Protein AF-A0A8C3WEK0-F1 (afdb_monomer_lite)

Secondary structure (DSSP, 8-state):
-HHHHHHHTT--TTSPSSTTS-S--SPPP-----SSSPP--TT----------S------TTS-HHHHHHHHHHHTTPPPPEEEEEEEES-TTS-EEEEEEEETTEEE--SS---------

Foldseek 3Di:
DVVVVQVVVPDDQQFADDPVSPHDSDPDDDDDPPDPDDDDDVVPPPPPPPPVPPDDPPPCPPPDPLVVQQNVCVNVVWDGKDKDWPDWDDDPVDIFTWIWIATPNDIDTDPDRPPPPPPDD

Organism: NCBI:txid51154

Radius of gyration: 26.4 Å; chains: 1; bounding box: 53×29×74 Å

pLDDT: mean 79.33, std 16.54, range [40.59, 96.12]

Structure (mmCIF, N/CA/C/O backbone):
data_AF-A0A8C3WEK0-F1
#
_entry.id   AF-A0A8C3WEK0-F1
#
loop_
_atom_site.group_PDB
_atom_site.id
_atom_site.type_symbol
_atom_site.label_atom_id
_atom_site.label_alt_id
_atom_site.label_comp_id
_atom_site.label_asym_id
_atom_site.label_entity_id
_atom_site.label_seq_id
_atom_site.pdbx_PDB_ins_code
_atom_site.Cartn_x
_atom_site.Cartn_y
_atom_site.Cartn_z
_atom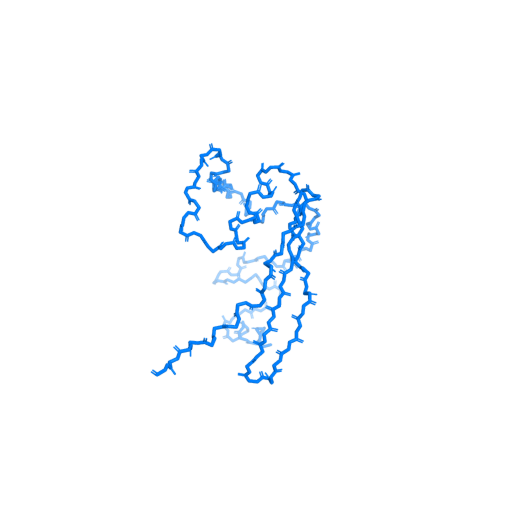_site.occupancy
_atom_site.B_iso_or_equiv
_atom_site.auth_seq_id
_atom_site.auth_comp_id
_atom_site.auth_asym_id
_atom_site.auth_atom_id
_atom_site.pdbx_PDB_model_num
ATOM 1 N N . MET A 1 1 ? 29.903 4.719 16.515 1.00 68.69 1 MET A N 1
ATOM 2 C CA . MET A 1 1 ? 30.171 6.165 16.306 1.00 68.69 1 MET A CA 1
ATOM 3 C C . MET A 1 1 ? 29.524 7.054 17.373 1.00 68.69 1 MET A C 1
ATOM 5 O O . MET A 1 1 ? 30.222 7.906 17.904 1.00 68.69 1 MET A O 1
ATOM 9 N N . GLY A 1 2 ? 28.262 6.830 17.771 1.00 86.50 2 GLY A N 1
ATOM 10 C CA . GLY A 1 2 ? 27.591 7.650 18.802 1.00 86.50 2 GLY A CA 1
ATOM 11 C C . GLY A 1 2 ? 28.321 7.735 20.153 1.00 86.50 2 GLY A C 1
ATOM 12 O O . GLY A 1 2 ? 28.533 8.830 20.661 1.00 86.50 2 GLY A O 1
ATOM 13 N N . ALA A 1 3 ? 28.812 6.611 20.686 1.00 86.31 3 ALA A N 1
ATOM 14 C CA . ALA A 1 3 ? 29.516 6.574 21.977 1.00 86.31 3 ALA A CA 1
ATOM 15 C C . ALA A 1 3 ? 30.833 7.382 22.019 1.00 86.31 3 ALA A C 1
ATOM 17 O O . ALA A 1 3 ? 31.276 7.797 23.086 1.00 86.31 3 ALA A O 1
ATOM 18 N N . VAL A 1 4 ? 31.490 7.608 20.874 1.00 90.31 4 VAL A N 1
ATOM 19 C CA . VAL A 1 4 ? 32.714 8.432 20.805 1.00 90.31 4 VAL A CA 1
ATOM 20 C C . VAL A 1 4 ? 32.361 9.914 20.937 1.00 90.31 4 VAL A C 1
ATOM 22 O O . VAL A 1 4 ? 33.025 10.646 21.666 1.00 90.31 4 VAL A O 1
ATOM 25 N N . LEU A 1 5 ? 31.284 10.347 20.277 1.00 91.06 5 LEU A N 1
ATOM 26 C CA . LEU A 1 5 ? 30.781 11.718 20.374 1.00 91.06 5 LEU A CA 1
ATOM 27 C C . LEU A 1 5 ? 30.288 12.037 21.786 1.00 91.06 5 LEU A C 1
ATOM 29 O O . LEU A 1 5 ? 30.626 13.088 22.315 1.00 91.06 5 LEU A O 1
ATOM 33 N N . MET A 1 6 ? 29.555 11.117 22.419 1.00 89.88 6 MET A N 1
ATOM 34 C CA . MET A 1 6 ? 29.096 11.298 23.801 1.00 89.88 6 MET A CA 1
ATOM 35 C C . MET A 1 6 ? 30.281 11.479 24.761 1.00 89.88 6 MET A C 1
ATOM 37 O O . MET A 1 6 ? 30.291 12.435 25.533 1.00 89.88 6 MET A O 1
ATOM 41 N N . ARG A 1 7 ? 31.330 10.653 24.631 1.00 89.38 7 ARG A N 1
ATOM 42 C CA . ARG A 1 7 ? 32.580 10.811 25.396 1.00 89.38 7 ARG A CA 1
ATOM 43 C C . ARG A 1 7 ? 33.249 12.163 25.176 1.00 89.38 7 ARG A C 1
ATOM 45 O O . ARG A 1 7 ? 33.665 12.802 26.136 1.00 89.38 7 ARG A O 1
ATOM 52 N N . LYS A 1 8 ? 33.296 12.641 23.928 1.00 91.75 8 LYS A N 1
ATOM 53 C CA . LYS A 1 8 ? 33.822 13.977 23.603 1.00 91.75 8 LYS A CA 1
ATOM 54 C C . LYS A 1 8 ? 33.026 15.104 24.277 1.00 91.75 8 LYS A C 1
ATOM 56 O O . LYS A 1 8 ? 33.599 16.140 24.592 1.00 91.75 8 LYS A O 1
ATOM 61 N N . MET A 1 9 ? 31.733 14.895 24.515 1.00 87.75 9 MET A N 1
ATOM 62 C CA . MET A 1 9 ? 30.840 15.844 25.190 1.00 87.75 9 MET A CA 1
ATOM 63 C C . MET A 1 9 ? 30.758 15.624 26.712 1.00 87.75 9 MET A C 1
ATOM 65 O O . MET A 1 9 ? 29.882 16.191 27.360 1.00 87.75 9 MET A O 1
ATOM 69 N N . GLY A 1 10 ? 31.662 14.823 27.290 1.00 87.25 10 GLY A N 1
ATOM 70 C CA . GLY A 1 10 ? 31.785 14.639 28.739 1.00 87.25 10 GLY A CA 1
ATOM 71 C C . GLY A 1 10 ? 30.942 13.511 29.338 1.00 87.25 10 GLY A C 1
ATOM 72 O O . GLY A 1 10 ? 30.930 13.365 30.556 1.00 87.25 10 GLY A O 1
ATOM 73 N N . TRP A 1 11 ? 30.258 12.705 28.522 1.00 89.12 11 TRP A N 1
ATOM 74 C CA . TRP A 1 11 ? 29.543 11.518 29.001 1.00 89.12 11 TRP A CA 1
ATOM 75 C C . TRP A 1 11 ? 30.507 10.346 29.239 1.00 89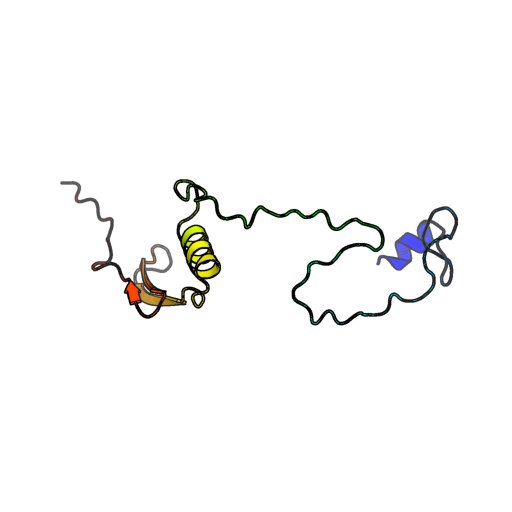.12 11 TRP A C 1
ATOM 77 O O . TRP A 1 11 ? 31.359 10.060 28.394 1.00 89.12 11 TRP A O 1
ATOM 87 N N . GLN A 1 12 ? 30.356 9.647 30.364 1.00 87.31 12 GLN A N 1
ATOM 88 C CA . GLN A 1 12 ? 31.170 8.484 30.730 1.00 87.31 12 GLN A CA 1
ATOM 89 C C . GLN A 1 12 ? 30.320 7.213 30.815 1.00 87.31 12 GLN A C 1
ATOM 91 O O . GLN A 1 12 ? 29.117 7.262 31.067 1.00 87.31 12 GLN A O 1
ATOM 96 N N . GLU A 1 13 ? 30.952 6.061 30.594 1.00 85.12 13 GLU A N 1
ATOM 97 C CA . GLU A 1 13 ? 30.280 4.766 30.682 1.00 85.12 13 GLU A CA 1
ATOM 98 C C . GLU A 1 13 ? 29.739 4.539 32.105 1.00 85.12 13 GLU A C 1
ATOM 100 O O . GLU A 1 13 ? 30.452 4.730 33.087 1.00 85.12 13 GLU A O 1
ATOM 105 N N . GLY A 1 14 ? 28.454 4.189 32.213 1.00 84.56 14 GLY A N 1
ATOM 106 C CA . GLY A 1 14 ? 27.743 4.061 33.492 1.00 84.56 14 GLY A CA 1
ATOM 107 C C . GLY A 1 14 ? 27.118 5.359 34.029 1.00 84.56 14 GLY A C 1
ATOM 108 O O . GLY A 1 14 ? 26.358 5.313 35.001 1.00 84.56 14 GLY A O 1
ATOM 109 N N . GLU A 1 15 ? 27.372 6.513 33.403 1.00 86.50 15 GLU A N 1
ATOM 110 C CA . GLU A 1 15 ? 26.697 7.767 33.745 1.00 86.50 15 GLU A CA 1
ATOM 111 C C . GLU A 1 15 ? 25.408 7.961 32.940 1.00 86.50 15 GLU A C 1
ATOM 113 O O . GLU A 1 15 ? 25.292 7.558 31.780 1.00 86.50 15 GLU A O 1
ATOM 118 N N . GLY A 1 16 ? 24.421 8.608 33.563 1.00 86.81 16 GLY A N 1
ATOM 119 C CA . GLY A 1 16 ? 23.182 8.963 32.883 1.00 86.81 16 GLY A CA 1
ATOM 120 C C . GLY A 1 16 ? 23.456 9.945 31.747 1.00 86.81 16 GLY A C 1
ATOM 121 O O . GLY A 1 16 ? 24.298 10.835 31.864 1.00 86.81 16 GLY A O 1
ATOM 122 N N . LEU A 1 17 ? 22.753 9.806 30.627 1.00 85.25 17 LEU A N 1
ATOM 123 C CA . LEU A 1 17 ? 22.881 10.748 29.517 1.00 85.25 17 LEU A CA 1
ATOM 124 C C . LEU A 1 17 ? 22.210 12.093 29.862 1.00 85.25 17 LEU A C 1
ATOM 126 O O . LEU A 1 17 ? 21.091 12.109 30.360 1.00 85.25 17 LEU A O 1
ATOM 130 N N . GLY A 1 18 ? 22.858 13.226 29.578 1.00 81.50 18 G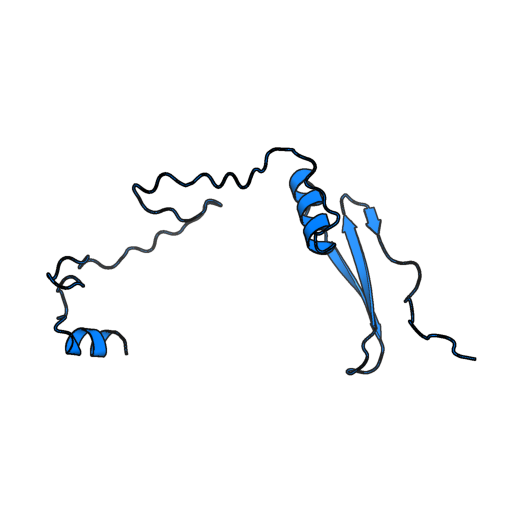LY A N 1
ATOM 131 C CA . GLY A 1 18 ? 22.291 14.568 29.795 1.00 81.50 18 GLY A CA 1
ATOM 132 C C . GLY A 1 18 ? 23.242 15.516 30.527 1.00 81.50 18 GLY A C 1
ATOM 133 O O . GLY A 1 18 ? 24.243 15.088 31.097 1.00 81.50 18 GLY A O 1
ATOM 134 N N . LYS A 1 19 ? 22.932 16.820 30.521 1.00 82.50 19 LYS A N 1
ATOM 135 C CA . LYS A 1 19 ? 23.808 17.880 31.066 1.00 82.50 19 LYS A CA 1
ATOM 136 C C . LYS A 1 19 ? 24.178 17.658 32.540 1.00 82.50 19 LYS A C 1
ATOM 138 O O . LYS A 1 19 ? 25.293 17.975 32.938 1.00 82.50 19 LYS A O 1
ATOM 143 N N . ASN A 1 20 ? 23.256 17.084 33.313 1.00 84.62 20 ASN A N 1
ATOM 144 C CA . ASN A 1 20 ? 23.407 16.838 34.748 1.00 84.62 20 ASN A CA 1
ATOM 145 C C . ASN A 1 20 ? 23.568 15.347 35.093 1.00 84.62 20 ASN A C 1
ATOM 147 O O . ASN A 1 20 ? 23.353 14.964 36.238 1.00 84.62 20 ASN A O 1
ATOM 151 N N . LYS A 1 21 ? 23.910 14.493 34.116 1.00 86.44 21 LYS A N 1
ATOM 152 C CA . LYS A 1 21 ? 24.034 13.032 34.299 1.00 86.44 21 LYS A CA 1
ATOM 153 C C . LYS A 1 21 ? 22.742 12.338 34.773 1.00 86.44 21 LYS A C 1
ATOM 155 O O . LYS A 1 21 ? 22.787 11.325 35.467 1.00 86.44 21 LYS A O 1
ATOM 160 N N . GLU A 1 22 ? 21.593 12.898 34.396 1.00 85.12 22 GLU A N 1
ATOM 161 C CA . GLU A 1 22 ? 20.257 12.523 34.894 1.00 85.12 22 GLU A CA 1
ATOM 162 C C . GLU A 1 22 ? 19.546 11.435 34.074 1.00 85.12 22 GLU A C 1
ATOM 164 O O . GLU A 1 22 ? 18.514 10.920 34.495 1.00 85.12 22 GLU A O 1
ATOM 169 N N . GLY A 1 23 ? 20.067 11.088 32.895 1.00 85.12 23 GLY A N 1
ATOM 170 C CA . GLY A 1 23 ? 19.446 10.095 32.025 1.00 85.12 23 GLY A CA 1
ATOM 171 C C . GLY A 1 23 ? 19.435 8.688 32.617 1.00 85.12 23 GLY A C 1
ATOM 172 O O . GLY A 1 23 ? 20.216 8.353 33.509 1.00 85.12 23 GLY A O 1
ATOM 173 N N . ASN A 1 24 ? 18.562 7.842 32.069 1.00 82.38 24 ASN A N 1
ATOM 174 C CA . ASN A 1 24 ? 18.464 6.453 32.495 1.00 82.38 24 ASN A CA 1
ATOM 175 C C . ASN A 1 24 ? 19.791 5.716 32.241 1.00 82.38 24 ASN A C 1
ATOM 177 O O . ASN A 1 24 ? 20.321 5.750 31.129 1.00 82.38 24 ASN A O 1
ATOM 181 N N . LYS A 1 25 ? 20.324 5.077 33.284 1.00 85.69 25 LYS A N 1
ATOM 182 C CA . LYS A 1 25 ? 21.559 4.279 33.229 1.00 85.69 25 LYS A CA 1
ATOM 183 C C . LYS A 1 25 ? 21.284 2.846 32.802 1.00 85.69 25 LYS A C 1
ATOM 185 O O . LYS A 1 25 ? 22.170 2.169 32.287 1.00 85.69 25 LYS A O 1
ATOM 190 N N . GLU A 1 26 ? 20.069 2.383 33.061 1.00 83.25 26 GLU A N 1
ATOM 191 C CA . GLU A 1 26 ? 19.680 1.016 32.783 1.00 83.25 26 GLU A CA 1
ATOM 192 C C . GLU A 1 26 ? 19.362 0.852 31.294 1.00 83.25 26 GLU A C 1
ATOM 194 O O . GLU A 1 26 ? 18.754 1.744 30.686 1.00 83.25 26 GLU A O 1
ATOM 199 N N . PRO A 1 27 ? 19.758 -0.280 30.687 1.00 81.88 27 PRO A N 1
ATOM 200 C CA . PRO A 1 27 ? 19.349 -0.609 29.334 1.00 81.88 27 PRO A CA 1
ATOM 201 C C . PRO A 1 27 ? 17.826 -0.568 29.213 1.00 81.88 27 PRO A C 1
ATOM 203 O O . PRO A 1 27 ? 17.109 -1.155 30.023 1.00 81.88 27 PRO A O 1
ATOM 206 N N . ILE A 1 28 ? 17.330 0.108 28.178 1.00 82.69 28 ILE A N 1
ATOM 207 C CA . ILE A 1 28 ? 15.898 0.115 27.882 1.00 82.69 28 ILE A CA 1
ATOM 208 C C . ILE A 1 28 ? 15.495 -1.317 27.524 1.00 82.69 28 ILE A C 1
ATOM 210 O O . ILE A 1 28 ? 16.007 -1.888 26.559 1.00 82.69 28 ILE A O 1
ATOM 214 N N . LEU A 1 29 ? 14.590 -1.893 28.312 1.00 80.19 29 LEU A N 1
ATOM 215 C CA . LEU A 1 29 ? 14.049 -3.220 28.051 1.00 80.19 29 LEU A CA 1
ATOM 216 C C . LEU A 1 29 ? 13.208 -3.201 26.771 1.00 80.19 29 LEU A C 1
ATOM 218 O O . LEU A 1 29 ? 12.508 -2.232 26.470 1.00 80.19 29 LEU A O 1
ATOM 222 N N . VAL A 1 30 ? 13.296 -4.282 25.999 1.00 81.12 30 VAL A N 1
ATOM 223 C CA . VAL A 1 30 ? 12.516 -4.430 24.770 1.00 81.12 30 VAL A CA 1
ATOM 224 C C . VAL A 1 30 ? 11.121 -4.920 25.133 1.00 81.12 30 VAL A C 1
ATOM 226 O O . VAL A 1 30 ? 10.937 -6.090 25.465 1.00 81.12 30 VAL A O 1
ATOM 229 N N . ASP A 1 31 ? 10.134 -4.041 25.006 1.00 78.94 31 ASP A N 1
ATOM 230 C CA . ASP A 1 31 ? 8.731 -4.428 25.106 1.00 78.94 31 ASP A CA 1
ATOM 231 C C . ASP A 1 31 ? 8.232 -4.933 23.747 1.00 78.94 31 ASP A C 1
ATOM 233 O O . ASP A 1 31 ? 8.115 -4.180 22.772 1.00 78.94 31 ASP A O 1
ATOM 237 N N . PHE A 1 32 ? 7.900 -6.225 23.671 1.00 81.25 32 PHE A N 1
ATOM 238 C CA . PHE A 1 32 ? 7.240 -6.790 22.496 1.00 81.25 32 PHE A CA 1
ATOM 239 C C . PHE A 1 32 ? 5.787 -6.347 22.460 1.00 81.25 32 PHE A C 1
ATOM 241 O O . PHE A 1 32 ? 4.900 -6.912 23.104 1.00 81.25 32 PHE A O 1
ATOM 248 N N . LYS A 1 33 ? 5.539 -5.320 21.659 1.00 80.38 33 LYS A N 1
ATOM 249 C CA . LYS A 1 33 ? 4.201 -4.805 21.447 1.00 80.38 33 LYS A CA 1
ATOM 250 C C . LYS A 1 33 ? 3.406 -5.725 20.522 1.00 80.38 33 LYS A C 1
ATOM 252 O O . LYS A 1 33 ? 3.559 -5.687 19.306 1.00 80.38 33 LYS A O 1
ATOM 257 N N . THR A 1 34 ? 2.551 -6.556 21.107 1.00 81.81 34 THR A N 1
ATOM 258 C CA . THR A 1 34 ? 1.672 -7.486 20.375 1.00 81.81 34 THR A CA 1
ATOM 259 C C . THR A 1 34 ? 0.330 -6.868 19.984 1.00 81.81 34 THR A C 1
ATOM 261 O O . THR A 1 34 ? -0.449 -7.476 19.249 1.00 81.81 34 THR A O 1
ATOM 264 N N . ASP A 1 35 ? 0.031 -5.661 20.461 1.00 79.00 35 ASP A N 1
ATOM 265 C CA . ASP A 1 35 ? -1.242 -5.002 20.220 1.00 79.00 35 ASP A CA 1
ATOM 266 C C . ASP A 1 35 ? -1.206 -4.051 19.012 1.00 79.00 35 ASP A C 1
ATOM 268 O O . ASP A 1 35 ? -0.173 -3.562 18.563 1.00 79.00 35 ASP A O 1
ATOM 272 N N . ARG A 1 36 ? -2.393 -3.760 18.466 1.00 75.38 36 ARG A N 1
ATOM 273 C CA . ARG A 1 36 ? -2.565 -2.844 17.323 1.00 75.38 36 ARG A CA 1
ATOM 274 C C . ARG A 1 36 ? -2.606 -1.362 17.724 1.00 75.38 36 ARG A C 1
ATOM 276 O O . ARG A 1 36 ? -3.024 -0.528 16.922 1.00 75.38 36 ARG A O 1
ATOM 283 N N . LYS A 1 37 ? -2.257 -1.011 18.967 1.00 78.06 37 LYS A N 1
ATOM 284 C CA . LYS A 1 37 ? -2.304 0.384 19.436 1.00 78.06 37 LYS A CA 1
ATOM 285 C C . LYS A 1 37 ? -1.050 1.143 18.990 1.00 78.06 37 LYS A C 1
ATOM 287 O O . LYS A 1 37 ? 0.008 0.559 18.781 1.00 78.06 37 LYS A O 1
ATOM 292 N N . GLY A 1 38 ? -1.139 2.468 18.878 1.00 76.88 38 GLY A N 1
ATOM 293 C CA . GLY A 1 38 ? 0.028 3.342 18.672 1.00 76.88 38 GLY A CA 1
ATOM 294 C C . GLY A 1 38 ? 0.913 3.416 19.922 1.00 76.88 38 GLY A C 1
ATOM 295 O O . GLY A 1 38 ? 0.444 3.120 21.023 1.00 76.88 38 GLY A O 1
ATOM 296 N N . LEU A 1 39 ? 2.213 3.688 19.768 1.00 75.94 39 LEU A N 1
ATOM 297 C CA . LEU A 1 39 ? 3.100 3.968 20.908 1.00 75.94 39 LEU A CA 1
ATOM 298 C C . LEU A 1 39 ? 2.712 5.338 21.480 1.00 75.94 39 LEU A C 1
ATOM 300 O O . LEU A 1 39 ? 2.564 6.286 20.716 1.00 75.94 39 LEU A O 1
ATOM 304 N N . VAL A 1 40 ? 2.499 5.420 22.792 1.00 73.75 40 VAL A N 1
ATOM 305 C CA . VAL A 1 40 ? 2.188 6.667 23.506 1.00 73.75 40 VAL A CA 1
ATOM 306 C C . VAL A 1 40 ? 3.088 6.756 24.730 1.00 73.75 40 VAL A C 1
ATOM 308 O O . VAL A 1 40 ? 3.303 5.743 25.399 1.00 73.75 40 VAL A O 1
ATOM 311 N N . ALA A 1 41 ? 3.642 7.937 25.002 1.00 71.75 41 ALA A N 1
ATOM 312 C CA . ALA A 1 41 ? 4.466 8.140 26.186 1.00 71.75 41 ALA A CA 1
ATOM 313 C C . ALA A 1 41 ? 3.609 8.067 27.463 1.00 71.75 41 ALA A C 1
ATOM 315 O O . ALA A 1 41 ? 2.439 8.458 27.476 1.00 71.75 41 ALA A O 1
ATOM 316 N N . VAL A 1 42 ? 4.192 7.573 28.557 1.00 64.06 42 VAL A N 1
ATOM 317 C CA . VAL A 1 42 ? 3.526 7.536 29.867 1.00 64.06 42 VAL A CA 1
ATOM 318 C C . VAL A 1 42 ? 3.251 8.972 30.321 1.00 64.06 42 VAL A C 1
ATOM 320 O O . VAL A 1 42 ? 4.160 9.792 30.387 1.00 64.06 42 VAL A O 1
ATOM 323 N N . GLY A 1 43 ? 1.986 9.290 30.604 1.00 66.88 43 GLY A N 1
ATOM 324 C CA . GLY A 1 43 ? 1.553 10.642 30.982 1.00 66.88 43 GLY A CA 1
ATOM 325 C C . GLY A 1 43 ? 1.148 11.534 29.805 1.00 66.88 43 GLY A C 1
ATOM 326 O O . GLY A 1 43 ? 0.456 12.533 30.011 1.00 66.88 43 GLY A O 1
ATOM 327 N N . GLU A 1 44 ? 1.461 11.146 28.565 1.00 67.25 44 GLU A N 1
ATOM 328 C CA . GLU A 1 44 ? 0.805 11.728 27.403 1.00 67.25 44 GLU A CA 1
ATOM 329 C C . GLU A 1 44 ? -0.640 11.228 27.427 1.00 67.25 44 GLU A C 1
ATOM 331 O O . GLU A 1 44 ? -0.918 10.039 27.235 1.00 67.25 44 GLU A O 1
ATOM 336 N N . ARG A 1 45 ? -1.600 12.126 27.698 1.00 59.03 45 ARG A N 1
ATOM 337 C CA . ARG A 1 45 ? -2.987 11.843 27.326 1.00 59.03 45 ARG A CA 1
ATOM 338 C C . ARG A 1 45 ? -2.899 11.539 25.854 1.00 59.03 45 ARG A C 1
ATOM 340 O O . ARG A 1 45 ? -2.625 12.476 25.111 1.00 59.03 45 ARG A O 1
ATOM 347 N N . ALA A 1 46 ? -3.091 10.269 25.476 1.00 55.88 46 ALA A N 1
ATOM 348 C CA . ALA A 1 46 ? -3.206 9.871 24.089 1.00 55.88 46 ALA A CA 1
ATOM 349 C C . ALA A 1 46 ? -4.101 10.930 23.482 1.00 55.88 46 ALA A C 1
ATOM 351 O O . ALA A 1 46 ? -5.290 10.998 23.829 1.00 55.88 46 ALA A O 1
ATOM 352 N N . GLN A 1 47 ? -3.515 11.841 22.695 1.00 52.94 47 GLN A N 1
ATOM 353 C CA . GLN A 1 47 ? -4.329 12.727 21.918 1.00 52.94 47 GLN A CA 1
ATOM 354 C C . GLN A 1 47 ? -5.035 11.704 21.071 1.00 52.94 47 GLN A C 1
ATOM 356 O O . GLN A 1 47 ? -4.478 11.119 20.143 1.00 52.94 47 GLN A O 1
ATOM 361 N N . LYS A 1 48 ? -6.289 11.458 21.433 1.00 47.41 48 LYS A N 1
ATOM 362 C CA . LYS A 1 48 ? -7.284 11.095 20.482 1.00 47.41 48 LYS A CA 1
ATOM 363 C C . LYS A 1 48 ? -7.267 12.281 19.505 1.00 47.41 48 LYS A C 1
ATOM 365 O O . LYS A 1 48 ? -8.247 12.994 19.386 1.00 47.41 48 LYS A O 1
ATOM 370 N N . ARG A 1 49 ? -6.275 12.313 18.613 1.00 45.91 49 ARG A N 1
ATOM 371 C CA . ARG A 1 49 ? -6.564 12.031 17.226 1.00 45.91 49 ARG A CA 1
ATOM 372 C C . ARG A 1 49 ? -7.329 10.691 17.200 1.00 45.91 49 ARG A C 1
ATOM 374 O O . ARG A 1 49 ? -6.909 9.713 16.602 1.00 45.91 49 ARG A O 1
ATOM 381 N N . SER A 1 50 ? -8.549 10.688 17.751 1.00 41.94 50 SER A N 1
ATOM 382 C CA . SER A 1 50 ? -9.734 10.702 16.928 1.00 41.94 50 SER A CA 1
ATOM 383 C C . SER A 1 50 ? -9.395 11.548 15.701 1.00 41.94 50 SER A C 1
ATOM 385 O O . SER A 1 50 ? -9.823 12.682 15.551 1.00 41.94 50 SER A O 1
ATOM 387 N N . GLY A 1 51 ? -8.559 11.005 14.806 1.00 44.72 51 GLY A N 1
ATOM 388 C CA . GLY A 1 51 ? -8.868 11.125 13.410 1.00 44.72 51 GLY A CA 1
ATOM 389 C C . GLY A 1 51 ? -10.271 10.581 13.403 1.00 44.72 51 GLY A C 1
ATOM 390 O O . GLY A 1 51 ? -10.454 9.407 13.700 1.00 44.72 51 GLY A O 1
ATOM 391 N N . ASN A 1 52 ? -11.230 11.498 13.342 1.00 47.59 52 ASN A N 1
ATOM 392 C CA . ASN A 1 52 ? -12.643 11.221 13.383 1.00 47.59 52 ASN A CA 1
ATOM 393 C C . ASN A 1 52 ? -12.915 10.036 12.450 1.00 47.59 52 ASN A C 1
ATOM 395 O O . ASN A 1 52 ? -13.067 10.203 11.244 1.00 47.59 52 ASN A O 1
ATOM 399 N N . PHE A 1 53 ? -12.925 8.830 13.020 1.00 49.25 53 PHE A N 1
ATOM 400 C CA . PHE A 1 53 ? -13.483 7.630 12.416 1.00 49.25 53 PHE A CA 1
ATOM 401 C C . PHE A 1 53 ? -15.015 7.690 12.526 1.00 49.25 53 PHE A C 1
ATOM 403 O O . PHE A 1 53 ? -15.711 6.804 12.034 1.00 49.25 53 PHE A O 1
ATOM 410 N N . SER A 1 54 ? -15.558 8.762 13.125 1.00 43.72 54 SER A N 1
ATOM 411 C CA . SER A 1 54 ? -16.944 9.174 12.974 1.00 43.72 54 SER A CA 1
ATOM 412 C C . SER A 1 54 ? -17.221 9.484 11.503 1.00 43.72 54 SER A C 1
ATOM 414 O O . SER A 1 54 ? -16.913 10.551 10.983 1.00 43.72 54 SER A O 1
ATOM 416 N N . ALA A 1 55 ? -17.745 8.473 10.813 1.00 47.03 55 ALA A N 1
ATOM 417 C CA . ALA A 1 55 ? -19.130 8.449 10.339 1.00 47.03 55 ALA A CA 1
ATOM 418 C C . ALA A 1 55 ? -19.702 9.683 9.605 1.00 47.03 55 ALA A C 1
ATOM 420 O O . ALA A 1 55 ? -20.900 9.723 9.372 1.00 47.03 55 ALA A O 1
ATOM 421 N N . ALA A 1 56 ? -18.895 10.632 9.145 1.00 47.72 56 ALA A N 1
ATOM 422 C CA . ALA A 1 56 ? -19.297 11.556 8.096 1.00 47.72 56 ALA A CA 1
ATOM 423 C C . ALA A 1 56 ? -18.916 10.929 6.753 1.00 47.72 56 ALA A C 1
ATOM 425 O O . ALA A 1 56 ? -17.882 10.259 6.630 1.00 47.72 56 ALA A O 1
ATOM 426 N N . MET A 1 57 ? -19.751 11.094 5.734 1.00 56.66 57 MET A N 1
ATOM 427 C CA . MET A 1 57 ? -19.313 10.897 4.359 1.00 56.66 57 MET A CA 1
ATOM 428 C C . MET A 1 57 ? -18.263 11.974 4.074 1.00 56.66 57 MET A C 1
ATOM 430 O O . MET A 1 57 ? -18.597 13.062 3.626 1.00 56.66 57 MET A O 1
ATOM 434 N N . LYS A 1 58 ? -16.999 11.724 4.443 1.00 60.88 58 LYS A N 1
ATOM 435 C CA . LYS A 1 58 ? -15.891 12.550 3.971 1.00 60.88 58 LYS A CA 1
ATOM 436 C C . LYS A 1 58 ? -15.931 12.448 2.463 1.00 60.88 58 LYS A C 1
ATOM 438 O O . LYS A 1 58 ? -15.815 11.344 1.935 1.00 60.88 58 LYS A O 1
ATOM 443 N N . ASP A 1 59 ? -16.138 13.587 1.825 1.00 69.25 59 ASP A N 1
ATOM 444 C CA . ASP A 1 59 ? -16.053 13.713 0.388 1.00 69.25 59 ASP A CA 1
ATOM 445 C C . ASP A 1 59 ? -14.766 13.026 -0.099 1.00 69.25 59 ASP A C 1
ATOM 447 O O . ASP A 1 59 ? -13.657 13.320 0.363 1.00 69.25 59 ASP A O 1
ATOM 451 N N . LEU A 1 60 ? -14.939 12.007 -0.940 1.00 75.25 60 LEU A N 1
ATOM 452 C CA . LEU A 1 60 ? -13.842 11.217 -1.492 1.00 75.25 60 LEU A CA 1
ATOM 453 C C . LEU A 1 60 ? -13.331 11.830 -2.804 1.00 75.25 60 LEU A C 1
ATOM 455 O O . LEU A 1 60 ? -12.350 11.326 -3.343 1.00 75.25 60 LEU A O 1
ATOM 459 N N . SER A 1 61 ? -13.958 12.911 -3.290 1.00 75.44 61 SER A N 1
ATOM 460 C CA . SER A 1 61 ? -13.667 13.560 -4.576 1.00 75.44 61 SER A CA 1
ATOM 461 C C . SER A 1 61 ? -12.208 14.005 -4.738 1.00 75.44 61 SER A C 1
ATOM 463 O O . SER A 1 61 ? -11.669 13.944 -5.838 1.00 75.44 61 SER A O 1
ATOM 465 N N . GLY A 1 62 ? -11.542 14.402 -3.648 1.00 85.44 62 GLY A N 1
ATOM 466 C CA . GLY A 1 62 ? -10.144 14.845 -3.653 1.00 85.44 62 GLY A CA 1
ATOM 467 C C . GLY A 1 62 ? -9.119 13.765 -3.295 1.00 85.44 62 GLY A C 1
ATOM 468 O O . GLY A 1 62 ? -7.928 14.060 -3.205 1.00 85.44 62 GLY A O 1
ATOM 469 N N . LYS A 1 63 ? -9.547 12.525 -3.027 1.00 88.81 63 LYS A N 1
ATOM 470 C CA . LYS A 1 63 ? -8.635 11.449 -2.615 1.00 88.81 63 LYS A CA 1
ATOM 471 C C . LYS A 1 63 ? -8.136 10.655 -3.811 1.00 88.81 63 LYS A C 1
ATOM 473 O O . LYS A 1 63 ? -8.855 10.418 -4.776 1.00 88.81 63 LYS A O 1
ATOM 478 N N . TYR A 1 64 ? -6.911 10.150 -3.691 1.00 93.38 64 TYR A N 1
ATOM 479 C CA . TYR A 1 64 ? -6.398 9.173 -4.642 1.00 93.38 64 TYR A CA 1
ATOM 480 C C . TYR A 1 64 ? -7.312 7.925 -4.668 1.00 93.38 64 TYR A C 1
ATOM 482 O O . TYR A 1 64 ? -7.613 7.395 -3.590 1.00 93.38 64 TYR A O 1
ATOM 490 N N . PRO A 1 65 ? -7.731 7.418 -5.847 1.00 91.00 65 PRO A N 1
ATOM 491 C CA . PRO A 1 65 ? -8.751 6.370 -5.952 1.00 91.00 65 PRO A CA 1
ATOM 492 C C . PRO A 1 65 ? -8.454 5.095 -5.154 1.00 91.00 65 PRO A C 1
ATOM 494 O O . PRO A 1 65 ? -9.359 4.526 -4.547 1.00 91.00 65 PRO A O 1
ATOM 497 N N . VAL A 1 66 ? -7.186 4.668 -5.090 1.00 92.69 66 VAL A N 1
ATOM 498 C CA . VAL A 1 66 ? -6.784 3.474 -4.317 1.00 92.69 66 VAL A CA 1
ATOM 499 C C . VAL A 1 66 ? -6.975 3.695 -2.817 1.00 92.69 66 VAL A C 1
ATOM 501 O O . VAL A 1 66 ? -7.471 2.817 -2.115 1.00 92.69 66 VAL A O 1
ATOM 504 N N . SER A 1 67 ? -6.628 4.886 -2.327 1.00 92.25 67 SER A N 1
ATOM 505 C CA . SER A 1 67 ? -6.804 5.242 -0.917 1.00 92.25 67 SER A CA 1
ATOM 506 C C . SER A 1 67 ? -8.288 5.328 -0.556 1.00 92.25 67 SER A C 1
ATOM 508 O O . SER A 1 67 ? -8.719 4.748 0.441 1.00 92.25 67 SER A O 1
ATOM 510 N N . ALA A 1 68 ? -9.093 5.958 -1.419 1.00 93.25 68 ALA A N 1
ATOM 511 C CA . ALA A 1 68 ? -10.542 6.018 -1.255 1.00 93.25 68 ALA A CA 1
ATOM 512 C C . ALA A 1 68 ? -11.173 4.614 -1.205 1.00 93.25 68 ALA A C 1
ATOM 514 O O . ALA A 1 68 ? -11.997 4.342 -0.332 1.00 93.25 68 ALA A O 1
ATOM 515 N N . LEU A 1 69 ? -10.751 3.703 -2.089 1.00 92.62 69 LEU A N 1
ATOM 516 C CA . LEU A 1 69 ? -11.239 2.324 -2.105 1.00 92.62 69 LEU A CA 1
ATOM 517 C C . LEU A 1 69 ? -10.887 1.570 -0.817 1.00 92.62 69 LEU A C 1
ATOM 519 O O . LEU A 1 69 ? -11.750 0.917 -0.227 1.00 92.62 69 LEU A O 1
ATOM 523 N N . MET A 1 70 ? -9.635 1.676 -0.372 1.00 92.69 70 MET A N 1
ATOM 524 C CA . MET A 1 70 ? -9.166 1.049 0.864 1.00 92.69 70 MET A CA 1
ATOM 525 C C . MET A 1 70 ? -9.968 1.550 2.075 1.00 92.69 70 MET A C 1
ATOM 527 O O . MET A 1 70 ? -10.408 0.761 2.911 1.00 92.69 70 MET A O 1
ATOM 531 N N . GLU A 1 71 ? -10.225 2.859 2.147 1.00 91.88 71 GLU A N 1
ATOM 532 C CA . GLU A 1 71 ? -11.033 3.464 3.207 1.00 91.88 71 GLU A CA 1
ATOM 533 C C . GLU A 1 71 ? -12.481 2.959 3.197 1.00 91.88 71 GLU A C 1
ATOM 535 O O . GLU A 1 71 ? -13.024 2.643 4.259 1.00 91.88 71 GLU A O 1
ATOM 540 N N . ILE A 1 72 ? -13.094 2.819 2.016 1.00 91.25 72 ILE A N 1
ATOM 541 C CA . ILE A 1 72 ? -14.438 2.244 1.877 1.00 91.25 72 ILE A CA 1
ATOM 542 C C . ILE A 1 72 ? -14.464 0.799 2.390 1.00 91.25 72 ILE A C 1
ATOM 544 O O . ILE A 1 72 ? -15.359 0.457 3.167 1.00 91.25 72 ILE A O 1
ATOM 548 N N . CYS A 1 73 ? -13.493 -0.033 1.999 1.00 93.06 73 CYS A N 1
ATOM 549 C CA . CYS A 1 73 ? -13.433 -1.435 2.423 1.00 93.06 73 CYS A CA 1
ATOM 550 C C . CYS A 1 73 ? -13.287 -1.544 3.946 1.00 93.06 73 CYS A C 1
ATOM 552 O O . CYS A 1 73 ? -14.074 -2.232 4.597 1.00 93.06 73 CYS A O 1
ATOM 554 N N . ASN A 1 74 ? -12.376 -0.763 4.533 1.00 91.06 74 ASN A N 1
ATOM 555 C CA . ASN A 1 74 ? -12.170 -0.715 5.980 1.00 91.06 74 ASN A CA 1
ATOM 556 C C . ASN A 1 74 ? -13.431 -0.266 6.732 1.00 91.06 74 ASN A C 1
ATOM 558 O O . ASN A 1 74 ? -13.831 -0.895 7.714 1.00 91.06 74 ASN A O 1
ATOM 562 N N . LYS A 1 75 ? -14.093 0.801 6.260 1.00 89.62 75 LYS A N 1
ATOM 563 C CA . LYS A 1 75 ? -15.306 1.347 6.892 1.00 89.62 75 LYS A CA 1
ATOM 564 C C . LYS A 1 75 ? -16.474 0.361 6.846 1.00 89.62 75 LYS A C 1
ATOM 566 O O . LYS A 1 75 ? -17.257 0.304 7.790 1.00 89.62 75 LYS A O 1
ATOM 571 N N . ARG A 1 76 ? -16.578 -0.428 5.773 1.00 89.81 76 ARG A N 1
ATOM 572 C CA . ARG A 1 76 ? -17.612 -1.461 5.595 1.00 89.81 76 ARG A CA 1
ATOM 573 C C . ARG A 1 76 ? -17.246 -2.812 6.219 1.00 89.81 76 ARG A C 1
ATOM 575 O O . ARG A 1 76 ? -18.040 -3.740 6.124 1.00 89.81 76 ARG A O 1
ATOM 582 N N . ARG A 1 77 ? -16.078 -2.922 6.869 1.00 91.00 77 ARG A N 1
ATOM 583 C CA . ARG A 1 77 ? -15.503 -4.184 7.376 1.00 91.00 77 ARG A CA 1
ATOM 584 C C . ARG A 1 77 ? -15.403 -5.274 6.303 1.00 91.00 77 ARG A C 1
ATOM 586 O O . ARG A 1 77 ? -15.552 -6.457 6.595 1.00 91.00 77 ARG A O 1
ATOM 593 N N . TRP A 1 78 ? -15.154 -4.870 5.064 1.00 92.94 78 TRP A N 1
ATOM 594 C CA . TRP A 1 78 ? -14.821 -5.794 3.989 1.00 92.94 78 TRP A CA 1
ATOM 595 C C . TRP A 1 78 ? -13.355 -6.203 4.083 1.00 92.94 78 TRP A C 1
ATOM 597 O O . TRP A 1 78 ? -12.537 -5.488 4.668 1.00 92.94 78 TRP A O 1
ATOM 607 N N . GLN A 1 79 ? -13.029 -7.354 3.492 1.00 93.94 79 GLN A N 1
ATOM 608 C CA . GLN A 1 79 ? -11.634 -7.726 3.279 1.00 93.94 79 GLN A CA 1
ATOM 609 C C . GLN A 1 79 ? -10.929 -6.640 2.448 1.00 93.94 79 GLN A C 1
ATOM 611 O O . GLN A 1 79 ? -11.592 -5.978 1.635 1.00 93.94 79 GLN A O 1
ATOM 616 N N . PRO A 1 80 ? -9.616 -6.431 2.650 1.00 92.88 80 PRO A N 1
ATOM 617 C CA . PRO A 1 80 ? -8.858 -5.481 1.851 1.00 92.88 80 PRO A CA 1
ATOM 618 C C . PRO A 1 80 ? -9.030 -5.750 0.347 1.00 92.88 80 PRO A C 1
ATOM 620 O O . PRO A 1 80 ? -9.101 -6.914 -0.050 1.00 92.88 80 PRO A O 1
ATOM 623 N N . PRO A 1 81 ? -9.101 -4.699 -0.490 1.00 96.12 81 PRO A N 1
ATOM 624 C CA . PRO A 1 81 ? -9.157 -4.863 -1.935 1.00 96.12 81 PRO A CA 1
ATOM 625 C C . PRO A 1 81 ? -7.905 -5.592 -2.431 1.00 96.12 81 PRO A C 1
ATOM 627 O O . PRO A 1 81 ? -6.786 -5.201 -2.093 1.00 96.12 81 PRO A O 1
ATOM 630 N N . GLU A 1 82 ? -8.090 -6.609 -3.266 1.00 95.94 82 GLU A N 1
ATOM 631 C CA . GLU A 1 82 ? -6.984 -7.326 -3.903 1.00 95.94 82 GLU A CA 1
ATOM 632 C C . GLU A 1 82 ? -6.760 -6.777 -5.314 1.00 95.94 82 GLU A C 1
ATOM 634 O O . GLU A 1 82 ? -7.695 -6.699 -6.115 1.00 95.94 82 GLU A O 1
ATOM 639 N N . PHE A 1 83 ? -5.522 -6.379 -5.614 1.00 95.12 83 PHE A N 1
ATOM 640 C CA . PHE A 1 83 ? -5.126 -5.850 -6.916 1.00 95.12 83 PHE A CA 1
ATOM 641 C C . PHE A 1 83 ? -4.312 -6.901 -7.659 1.00 95.12 83 PHE A C 1
ATOM 643 O O . PHE A 1 83 ? -3.194 -7.224 -7.267 1.00 95.12 83 PHE A O 1
ATOM 650 N N . LEU A 1 84 ? -4.869 -7.405 -8.752 1.00 94.81 84 LEU A N 1
ATOM 651 C CA . LEU A 1 84 ? -4.257 -8.445 -9.565 1.00 94.81 84 LEU A CA 1
ATOM 652 C C . LEU A 1 84 ? -3.804 -7.862 -10.897 1.00 94.81 84 LEU A C 1
ATOM 654 O O . LEU A 1 84 ? -4.595 -7.231 -11.602 1.00 94.81 84 LEU A O 1
ATOM 658 N N . LEU A 1 85 ? -2.541 -8.096 -11.250 1.00 93.62 85 LEU A N 1
ATOM 659 C CA . LEU A 1 85 ? -2.018 -7.790 -12.576 1.00 93.62 85 LEU A CA 1
ATOM 660 C C . LEU A 1 85 ? -2.593 -8.801 -13.576 1.00 93.62 85 LEU A C 1
ATOM 662 O O . LEU A 1 85 ? -2.343 -9.997 -13.480 1.00 93.62 85 LEU A O 1
ATOM 666 N N . VAL A 1 86 ? -3.383 -8.313 -14.526 1.00 93.50 86 VAL A N 1
ATOM 667 C CA . VAL A 1 86 ? -4.031 -9.123 -15.568 1.00 93.50 86 VAL A CA 1
ATOM 668 C C . VAL A 1 86 ? -3.186 -9.164 -16.835 1.00 93.50 86 VAL A C 1
ATOM 670 O O . VAL A 1 86 ? -3.156 -10.175 -17.529 1.00 93.50 86 VAL A O 1
ATOM 673 N N . HIS A 1 87 ? -2.528 -8.055 -17.168 1.00 91.50 87 HIS A N 1
ATOM 674 C CA . HIS A 1 87 ? -1.734 -7.947 -18.384 1.00 91.50 87 HIS A CA 1
ATOM 675 C C . HIS A 1 87 ? -0.570 -6.981 -18.192 1.00 91.50 87 HIS A C 1
ATOM 677 O O . HIS A 1 87 ? -0.749 -5.928 -17.584 1.00 91.50 87 HIS A O 1
ATOM 683 N N . ASP A 1 88 ? 0.575 -7.329 -18.768 1.00 92.56 88 ASP A N 1
ATOM 684 C CA . ASP A 1 88 ? 1.786 -6.519 -18.874 1.00 92.56 88 ASP A CA 1
ATOM 685 C C . ASP A 1 88 ? 2.278 -6.624 -20.321 1.00 92.56 88 ASP A C 1
ATOM 687 O O . ASP A 1 88 ? 2.474 -7.722 -20.844 1.00 92.56 88 ASP A O 1
ATOM 691 N N . SER A 1 89 ? 2.408 -5.486 -20.993 1.00 91.25 89 SER A N 1
ATOM 692 C CA . SER A 1 89 ? 2.900 -5.410 -22.368 1.00 91.25 89 SER A CA 1
ATOM 693 C C . SER A 1 89 ? 3.643 -4.106 -22.629 1.00 91.25 89 SER A C 1
ATOM 695 O O . SER A 1 89 ? 3.738 -3.232 -21.770 1.00 91.25 89 SER A O 1
ATOM 697 N N . GLY A 1 90 ? 4.153 -3.961 -23.850 1.00 89.69 90 GLY A N 1
ATOM 698 C CA . GLY A 1 90 ? 4.927 -2.803 -24.272 1.00 89.69 90 GLY A CA 1
ATOM 699 C C . GLY A 1 90 ? 6.412 -2.925 -23.914 1.00 89.69 90 GLY A C 1
ATOM 700 O O . GLY A 1 90 ? 6.813 -3.810 -23.147 1.00 89.69 90 GLY A O 1
ATOM 701 N N . PRO A 1 91 ? 7.248 -2.059 -24.505 1.00 93.31 91 PRO A N 1
ATOM 702 C CA . PRO A 1 91 ? 8.669 -2.015 -24.199 1.00 93.31 91 PRO A CA 1
ATOM 703 C C . PRO A 1 91 ? 8.892 -1.474 -22.782 1.00 93.31 91 PRO A C 1
ATOM 705 O O . PRO A 1 91 ? 8.034 -0.785 -22.232 1.00 93.31 91 PRO A O 1
ATOM 708 N N . ASP A 1 92 ? 10.063 -1.727 -22.203 1.00 92.38 92 ASP A N 1
ATOM 709 C CA . ASP A 1 92 ? 10.384 -1.337 -20.818 1.00 92.38 92 ASP A CA 1
ATOM 710 C C . ASP A 1 92 ? 10.224 0.165 -20.545 1.00 92.38 92 ASP A C 1
ATOM 712 O O . ASP A 1 92 ? 9.839 0.563 -19.450 1.00 92.38 92 ASP A O 1
ATOM 716 N N . HIS A 1 93 ? 10.414 1.004 -21.564 1.00 92.94 93 HIS A N 1
ATOM 717 C CA . HIS A 1 93 ? 10.230 2.455 -21.483 1.00 92.94 93 HIS A CA 1
ATOM 718 C C . HIS A 1 93 ? 8.786 2.931 -21.755 1.00 92.94 93 HIS A C 1
ATOM 720 O O . HIS A 1 93 ? 8.519 4.131 -21.723 1.00 92.94 93 HIS A O 1
ATOM 726 N N . ARG A 1 94 ? 7.846 2.023 -22.060 1.00 90.12 94 ARG A N 1
ATOM 727 C CA . ARG A 1 94 ? 6.430 2.325 -22.345 1.00 90.12 94 ARG A CA 1
ATOM 728 C C . ARG A 1 94 ? 5.533 1.132 -22.002 1.00 90.12 94 ARG A C 1
ATOM 730 O O . ARG A 1 94 ? 4.803 0.612 -22.847 1.00 90.12 94 ARG A O 1
ATOM 737 N N . LYS A 1 95 ? 5.613 0.688 -20.750 1.00 90.81 95 LYS A N 1
ATOM 738 C CA . LYS A 1 95 ? 4.817 -0.434 -20.257 1.00 90.81 95 LYS A CA 1
ATOM 739 C C . LYS A 1 95 ? 3.331 -0.098 -20.171 1.00 90.81 95 LYS A C 1
ATOM 741 O O . LYS A 1 95 ? 2.930 1.013 -19.819 1.00 90.81 95 LYS A O 1
ATOM 746 N N . HIS A 1 96 ? 2.516 -1.098 -20.466 1.00 89.19 96 HIS A N 1
ATOM 747 C CA . HIS A 1 96 ? 1.069 -1.062 -20.376 1.00 89.19 96 HIS A CA 1
ATOM 748 C C . HIS A 1 96 ? 0.602 -2.160 -19.434 1.00 89.19 96 HIS A C 1
ATOM 750 O O . HIS A 1 96 ? 0.733 -3.345 -19.736 1.00 89.19 96 HIS A O 1
ATOM 756 N N . PHE A 1 97 ? 0.004 -1.749 -18.320 1.00 91.81 97 PHE A N 1
ATOM 757 C CA . PHE A 1 97 ? -0.519 -2.666 -17.322 1.00 91.81 97 PHE A CA 1
ATOM 758 C C . PHE A 1 97 ? -2.044 -2.637 -17.300 1.00 91.81 97 PHE A C 1
ATOM 760 O O . PHE A 1 97 ? -2.662 -1.570 -17.363 1.00 91.81 97 PHE A O 1
ATOM 767 N N . LEU A 1 98 ? -2.653 -3.809 -17.158 1.00 91.50 98 LEU A N 1
ATOM 768 C CA . LEU A 1 98 ? -4.050 -3.941 -16.766 1.00 91.50 98 LEU A CA 1
ATOM 769 C C . LEU A 1 98 ? -4.133 -4.558 -15.388 1.00 91.50 98 LEU A C 1
ATOM 771 O O . LEU A 1 98 ? -3.576 -5.626 -15.156 1.00 91.50 98 LEU A O 1
ATOM 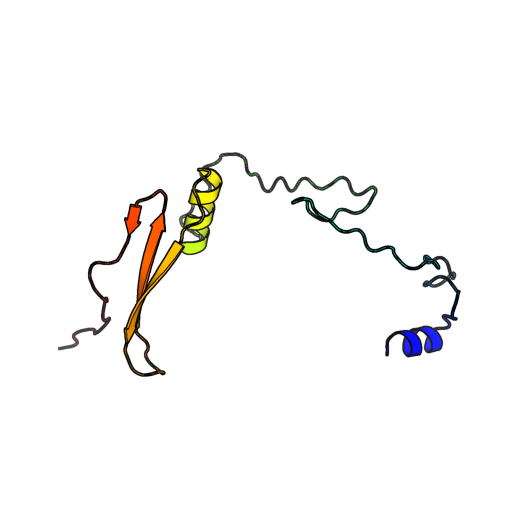775 N N . PHE A 1 99 ? -4.911 -3.926 -14.520 1.00 93.69 99 PHE A N 1
ATOM 776 C CA . PHE A 1 99 ? -5.221 -4.454 -13.203 1.00 93.69 99 PHE A CA 1
ATOM 777 C C . PHE A 1 99 ? -6.706 -4.785 -13.088 1.00 93.69 99 PHE A C 1
ATOM 779 O O . PHE A 1 99 ? -7.564 -4.080 -13.629 1.00 93.69 99 PHE A O 1
ATOM 786 N N . ARG A 1 100 ? -6.996 -5.855 -12.351 1.00 93.75 100 ARG A N 1
ATOM 787 C CA . ARG A 1 100 ? -8.323 -6.204 -11.848 1.00 93.75 100 ARG A CA 1
ATOM 788 C C . ARG A 1 100 ? -8.327 -6.004 -10.342 1.00 93.75 100 ARG A C 1
ATOM 790 O O . ARG A 1 100 ? -7.345 -6.308 -9.673 1.00 93.75 100 ARG A O 1
ATOM 797 N N . VAL A 1 101 ? -9.444 -5.513 -9.828 1.00 95.88 101 VAL A N 1
ATOM 798 C CA . VAL A 1 101 ? -9.642 -5.280 -8.401 1.00 95.88 101 VAL A CA 1
ATOM 799 C C . VAL A 1 101 ? -10.753 -6.185 -7.890 1.00 95.88 101 VAL A C 1
ATOM 801 O O . VAL A 1 101 ? -11.844 -6.191 -8.461 1.00 95.88 101 VAL A O 1
ATOM 804 N N . LEU A 1 102 ? -10.489 -6.943 -6.828 1.00 95.31 102 LEU A N 1
ATOM 805 C CA . LEU A 1 102 ? -11.485 -7.764 -6.140 1.00 95.31 102 LEU A CA 1
ATOM 806 C C . LEU A 1 102 ? -11.906 -7.067 -4.844 1.00 95.31 102 LEU A C 1
ATOM 808 O O . LEU A 1 102 ? -11.075 -6.814 -3.972 1.00 95.31 102 LEU A O 1
ATOM 812 N N . THR A 1 103 ? -13.196 -6.758 -4.709 1.00 93.31 103 THR A N 1
ATOM 813 C CA . THR A 1 103 ? -13.779 -6.170 -3.495 1.00 93.31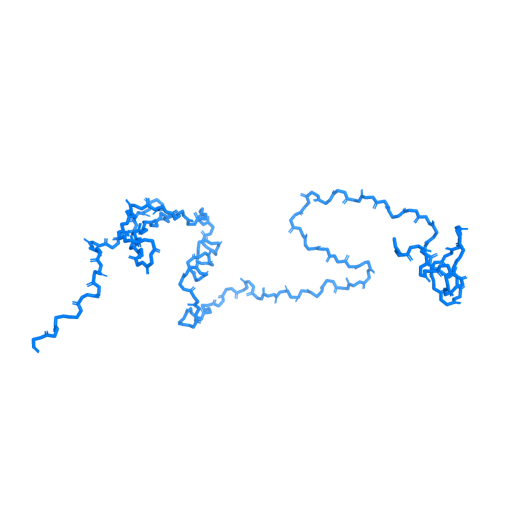 103 THR A CA 1
ATOM 814 C C . THR A 1 103 ? -15.127 -6.794 -3.185 1.00 93.31 103 THR A C 1
ATOM 816 O O . THR A 1 103 ? -15.994 -6.888 -4.049 1.00 93.31 103 THR A O 1
ATOM 819 N N . ASN A 1 104 ? -15.321 -7.218 -1.932 1.00 90.88 104 ASN A N 1
ATOM 820 C CA . ASN A 1 104 ? -16.591 -7.788 -1.463 1.00 90.88 104 ASN A CA 1
ATOM 821 C C . ASN A 1 104 ? -17.125 -8.927 -2.368 1.00 90.88 104 ASN A C 1
ATOM 823 O O . ASN A 1 104 ? -18.305 -8.963 -2.708 1.00 90.88 104 ASN A O 1
ATOM 827 N N . GLY A 1 105 ? -16.235 -9.810 -2.837 1.00 88.19 105 GLY A N 1
ATOM 828 C CA . GLY A 1 105 ? -16.577 -10.916 -3.744 1.00 88.19 105 GLY A CA 1
ATOM 829 C C . GLY A 1 105 ? -16.884 -10.511 -5.194 1.00 88.19 105 GLY A C 1
ATOM 830 O O . GLY A 1 105 ? -17.162 -11.377 -6.015 1.00 88.19 105 GLY A O 1
ATOM 831 N N . SER A 1 106 ? -16.817 -9.220 -5.531 1.00 92.75 106 SER A N 1
ATOM 832 C CA . SER A 1 106 ? -17.028 -8.702 -6.887 1.00 92.75 106 SER A CA 1
ATOM 833 C C . SER A 1 106 ? -15.701 -8.342 -7.552 1.00 92.75 106 SER A C 1
ATOM 835 O O . SER A 1 106 ? -14.828 -7.736 -6.929 1.00 92.75 106 SER A O 1
ATOM 837 N N . SER A 1 107 ? -15.549 -8.698 -8.830 1.00 92.62 107 SER A N 1
ATOM 838 C CA . SER A 1 107 ? -14.354 -8.380 -9.614 1.00 92.62 107 SER A CA 1
ATOM 839 C C . SER A 1 107 ? -14.606 -7.232 -10.582 1.00 92.62 107 SER A C 1
ATOM 841 O O . SER A 1 107 ? -15.517 -7.304 -11.406 1.00 92.62 107 SER A O 1
ATOM 843 N N . TYR A 1 108 ? -13.748 -6.220 -10.536 1.00 93.44 108 TYR A N 1
ATOM 844 C CA . TYR A 1 108 ? -13.812 -5.052 -11.402 1.00 93.44 108 TYR A CA 1
ATOM 845 C C . TYR A 1 108 ? -12.573 -4.996 -12.285 1.00 93.44 108 TYR A C 1
ATOM 847 O O . TYR A 1 108 ? -11.443 -4.961 -11.798 1.00 93.44 108 TYR A O 1
ATOM 855 N N . GLN A 1 109 ? -12.785 -4.981 -13.596 1.00 90.25 109 GLN A N 1
ATOM 856 C CA . GLN A 1 109 ? -11.726 -4.853 -14.587 1.00 90.25 109 GLN A CA 1
ATOM 857 C C . GLN A 1 109 ? -12.205 -3.937 -15.720 1.00 90.25 109 GLN A C 1
ATOM 859 O O . GLN A 1 109 ? -13.352 -4.057 -16.151 1.00 90.25 109 GLN A O 1
ATOM 864 N N . PRO A 1 110 ? -11.355 -3.039 -16.241 1.00 87.12 110 PRO A N 1
ATOM 865 C CA . PRO A 1 110 ? -11.675 -2.300 -17.456 1.00 87.12 110 PRO A CA 1
ATOM 866 C C . PRO A 1 110 ? -11.769 -3.238 -18.677 1.00 87.12 110 PRO A C 1
ATOM 868 O O . PRO A 1 110 ? -10.907 -4.090 -18.891 1.00 87.12 110 PRO A O 1
ATOM 871 N N . ASN A 1 111 ? -12.795 -3.044 -19.518 1.00 71.44 111 ASN A N 1
ATOM 872 C CA . ASN A 1 111 ? -13.076 -3.883 -20.699 1.00 71.44 111 ASN A CA 1
ATOM 873 C C . ASN A 1 111 ? -12.034 -3.788 -21.826 1.00 71.44 111 ASN A C 1
ATOM 875 O O . ASN A 1 111 ? -12.075 -4.573 -22.771 1.00 71.44 111 ASN A O 1
ATOM 879 N N . ARG A 1 112 ? -11.125 -2.812 -21.788 1.00 63.59 112 ARG A N 1
ATOM 880 C CA . ARG A 1 112 ? -10.093 -2.650 -22.814 1.00 63.59 112 ARG A CA 1
ATOM 881 C C . ARG A 1 112 ? -8.878 -1.948 -22.220 1.00 63.59 112 ARG A C 1
ATOM 883 O O . ARG A 1 112 ? -9.047 -1.000 -21.451 1.00 63.59 112 ARG A O 1
ATOM 890 N N . LEU A 1 113 ? -7.672 -2.358 -22.630 1.00 59.00 113 LEU A N 1
ATOM 891 C CA . LEU A 1 113 ? -6.508 -1.470 -22.602 1.00 59.00 113 LEU A CA 1
ATOM 892 C C . LEU A 1 113 ? -6.937 -0.197 -23.325 1.00 59.00 113 LEU A C 1
ATOM 894 O O . LEU A 1 113 ? -7.121 -0.210 -24.542 1.00 59.00 113 LEU A O 1
ATOM 898 N N . ARG A 1 114 ? -7.163 0.899 -22.592 1.00 52.34 114 ARG A N 1
ATOM 899 C CA . ARG A 1 114 ? -7.192 2.218 -23.220 1.00 52.34 114 ARG A CA 1
ATOM 900 C C . ARG A 1 114 ? -5.764 2.484 -23.671 1.00 52.34 114 ARG A C 1
ATOM 902 O O . ARG A 1 114 ? -4.967 3.081 -22.955 1.00 52.34 114 ARG A O 1
ATOM 909 N N . PHE A 1 115 ? -5.438 1.983 -24.856 1.00 49.94 115 PHE A N 1
ATOM 910 C CA . PHE A 1 115 ? -4.349 2.512 -25.644 1.00 49.94 115 PHE A CA 1
ATOM 911 C C . PHE A 1 115 ? -4.721 3.972 -25.899 1.00 49.94 115 PHE A C 1
ATOM 913 O O . PHE A 1 115 ? -5.593 4.262 -26.715 1.00 49.94 115 PHE A O 1
ATOM 920 N N . TYR A 1 116 ? -4.124 4.899 -25.148 1.00 43.81 116 TYR A N 1
ATOM 921 C CA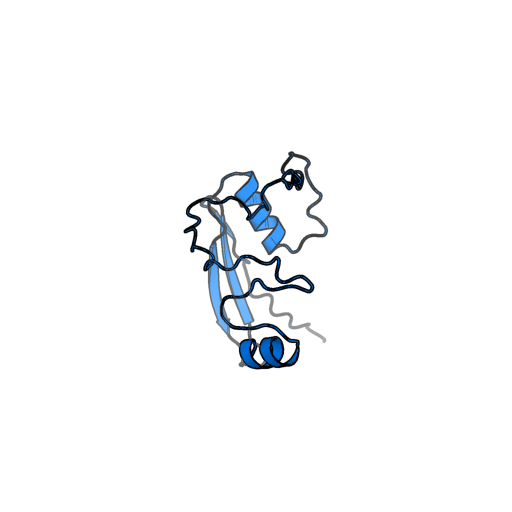 . TYR A 1 116 ? -4.092 6.306 -25.533 1.00 43.81 116 TYR A CA 1
ATOM 922 C C . TYR A 1 116 ? -3.216 6.410 -26.788 1.00 43.81 116 TYR A C 1
ATOM 924 O O . TYR A 1 116 ? -2.055 6.807 -26.731 1.00 43.81 116 TYR A O 1
ATOM 932 N N . ILE A 1 117 ? -3.749 5.963 -27.921 1.00 44.94 117 ILE A N 1
ATOM 933 C CA . ILE A 1 117 ? -3.262 6.334 -29.239 1.00 44.94 117 ILE A CA 1
ATOM 934 C C . ILE A 1 117 ? -4.284 7.352 -29.712 1.00 44.94 117 ILE A C 1
ATOM 936 O O . ILE A 1 117 ? -5.362 7.003 -30.190 1.00 44.94 117 ILE A O 1
ATOM 940 N N . ASN A 1 118 ? -3.970 8.625 -29.475 1.00 40.59 118 ASN A N 1
ATOM 941 C CA . ASN A 1 118 ? -4.642 9.705 -30.172 1.00 40.59 118 ASN A CA 1
ATOM 942 C C . ASN A 1 118 ? -4.455 9.447 -31.666 1.00 40.59 118 ASN A C 1
ATOM 944 O O . ASN A 1 118 ? -3.345 9.507 -32.191 1.00 40.59 118 ASN A O 1
ATOM 948 N N . HIS A 1 119 ? -5.562 9.121 -32.317 1.00 47.56 119 HIS A N 1
ATOM 949 C CA . HIS A 1 119 ? -5.723 9.197 -33.752 1.00 47.56 119 HIS A CA 1
ATOM 950 C C . HIS A 1 119 ? -5.642 10.690 -34.115 1.00 47.56 119 HIS A C 1
ATOM 952 O O . HIS A 1 119 ? -6.648 11.392 -34.081 1.00 47.56 119 HIS A O 1
ATOM 958 N N . PHE A 1 120 ? -4.441 11.199 -34.389 1.00 40.81 120 PHE A N 1
ATOM 959 C CA . PHE A 1 120 ? -4.298 12.426 -35.166 1.00 40.81 120 PHE A CA 1
ATOM 960 C C . PHE A 1 120 ? -4.243 12.012 -36.632 1.00 40.81 120 PHE A C 1
ATOM 962 O O . PHE A 1 120 ? -3.299 11.359 -37.077 1.00 40.81 120 PHE A O 1
ATOM 969 N N . ARG A 1 121 ? -5.353 12.290 -37.312 1.00 43.56 121 ARG A N 1
ATOM 970 C CA . ARG A 1 121 ? -5.434 12.416 -38.762 1.00 43.56 121 ARG A CA 1
ATOM 971 C C . ARG A 1 121 ? -4.819 13.749 -39.172 1.00 43.56 121 ARG A C 1
ATOM 973 O O . ARG A 1 121 ? -4.936 14.698 -38.364 1.00 43.56 121 ARG A O 1
#

InterPro domains:
  IPR000467 G-patch domain [PF01585] (1-41)
  IPR000467 G-patch domain [PS50174] (1-44)
  IPR000467 G-patch domain [SM00443] (1-42)
  IPR014720 Double-stranded RNA-binding domain [PS50137] (64-108)

Sequence (121 aa):
MGAVLMRKMGWQEGEGLGKNKEGNKEPILVDFKTDRKGLVAVGERAQKRSGNFSAAMKDLSGKYPVSALMEICNKRRWQPPEFLLVHDSGPDHRKHFLFRVLTNGSSYQPNRLRFYINHFR